Protein AF-A0A3D2JCP3-F1 (afdb_monomer_lite)

pLDDT: mean 92.57, std 13.21, range [33.78, 98.56]

Radius of gyration: 14.77 Å; chains: 1; bounding box: 30×27×43 Å

Secondary structure (DSSP, 8-state):
---HHHHHHHHHHHHHHHHHH--S--EEE----GGGSGGGTT--HHHHHHHHHHHHHHHHHHHHHHHHTTPEEE-SSSS----

Sequence (83 aa):
GVPYDSYTQDLNSLLKQLRAGTKARIVMANIPDLTLLPDFSHSSASQKATMLTAIKKWNSAIASIAARYGVTLVDLFSHESQL

Structure (mmCIF, N/CA/C/O backbone):
data_AF-A0A3D2JCP3-F1
#
_entry.id   AF-A0A3D2JCP3-F1
#
loop_
_atom_site.group_PDB
_atom_site.id
_atom_site.type_symbol
_atom_site.label_atom_id
_atom_site.label_alt_id
_atom_site.label_comp_id
_atom_site.label_asym_id
_atom_site.label_entity_id
_atom_site.label_seq_id
_atom_site.pdbx_PDB_ins_code
_atom_site.Cartn_x
_atom_site.Cartn_y
_atom_site.Cartn_z
_atom_site.occupancy
_atom_site.B_iso_or_equiv
_atom_site.auth_seq_id
_atom_site.auth_comp_id
_atom_site.auth_asym_id
_atom_site.auth_atom_id
_atom_site.pdbx_PDB_model_num
ATOM 1 N N . GLY A 1 1 ? 6.079 13.837 -5.400 1.00 76.31 1 GLY A N 1
ATOM 2 C CA . GLY A 1 1 ? 5.490 12.575 -4.906 1.00 76.31 1 GLY A CA 1
ATOM 3 C C . GLY A 1 1 ? 5.625 12.506 -3.398 1.00 76.31 1 GLY A C 1
ATOM 4 O O . GLY A 1 1 ? 6.420 13.262 -2.854 1.00 76.31 1 GLY A O 1
ATOM 5 N N . VAL A 1 2 ? 4.860 11.635 -2.735 1.00 89.75 2 VAL A N 1
ATOM 6 C CA . VAL A 1 2 ? 4.964 11.405 -1.281 1.00 89.75 2 VAL A CA 1
ATOM 7 C C . VAL A 1 2 ? 6.100 10.406 -1.004 1.00 89.75 2 VAL A C 1
ATOM 9 O O . VAL A 1 2 ? 6.141 9.367 -1.668 1.00 89.75 2 VAL A O 1
ATOM 12 N N . PRO A 1 3 ? 7.028 10.681 -0.068 1.00 96.12 3 PRO A N 1
ATOM 13 C CA . PRO A 1 3 ? 8.062 9.723 0.317 1.00 96.12 3 PRO A CA 1
ATOM 14 C C . PRO A 1 3 ? 7.474 8.440 0.918 1.00 96.12 3 PRO A C 1
ATOM 16 O O . PRO A 1 3 ? 6.480 8.485 1.641 1.00 96.12 3 PRO A O 1
ATOM 19 N N . TYR A 1 4 ? 8.122 7.300 0.659 1.00 96.56 4 TYR A N 1
ATOM 20 C CA . TYR A 1 4 ? 7.685 5.990 1.161 1.00 96.56 4 TYR A CA 1
ATOM 21 C C . TYR A 1 4 ? 7.540 5.970 2.690 1.00 96.56 4 TYR A C 1
ATOM 23 O O . TYR A 1 4 ? 6.495 5.574 3.201 1.00 96.56 4 TYR A O 1
ATOM 31 N N . ASP A 1 5 ? 8.549 6.455 3.420 1.00 97.62 5 ASP A N 1
ATOM 32 C CA . ASP A 1 5 ? 8.530 6.423 4.886 1.00 97.62 5 ASP A CA 1
ATOM 33 C C . ASP A 1 5 ? 7.406 7.300 5.451 1.00 97.62 5 ASP A C 1
ATOM 35 O O . ASP A 1 5 ? 6.640 6.834 6.295 1.00 97.62 5 ASP A O 1
ATOM 39 N N . SER A 1 6 ? 7.224 8.510 4.907 1.00 98.00 6 SER A N 1
ATOM 40 C CA . SER A 1 6 ? 6.119 9.404 5.276 1.00 98.00 6 SER A CA 1
ATOM 41 C C . SER A 1 6 ? 4.761 8.739 5.058 1.00 98.00 6 SER A C 1
ATOM 43 O O . SER A 1 6 ? 3.955 8.685 5.979 1.00 98.00 6 SER A O 1
ATOM 45 N N . TYR A 1 7 ? 4.540 8.130 3.888 1.00 97.75 7 TYR A N 1
ATOM 46 C CA . TYR A 1 7 ? 3.298 7.406 3.615 1.00 97.75 7 TYR A CA 1
ATOM 47 C C . TYR A 1 7 ? 3.046 6.276 4.622 1.00 97.75 7 TYR A C 1
ATOM 49 O O . TYR A 1 7 ? 1.938 6.142 5.140 1.00 97.75 7 TYR A O 1
ATOM 57 N N . THR A 1 8 ? 4.057 5.454 4.921 1.00 97.94 8 THR A N 1
ATOM 58 C CA . THR A 1 8 ? 3.884 4.335 5.863 1.00 97.94 8 THR A CA 1
ATOM 59 C C . THR A 1 8 ? 3.618 4.812 7.291 1.00 97.94 8 THR A C 1
ATOM 61 O O . THR A 1 8 ? 2.805 4.209 7.999 1.00 97.94 8 THR A O 1
ATOM 64 N N . GLN A 1 9 ? 4.245 5.915 7.707 1.00 98.38 9 GLN A N 1
ATOM 65 C CA . GLN A 1 9 ? 4.006 6.548 9.001 1.00 98.38 9 GLN A CA 1
ATOM 66 C C . GLN A 1 9 ? 2.587 7.122 9.094 1.00 98.38 9 GLN A C 1
ATOM 68 O O . GLN A 1 9 ? 1.906 6.914 10.107 1.00 98.38 9 GLN A O 1
ATOM 73 N N . ASP A 1 10 ? 2.127 7.788 8.038 1.00 98.38 10 ASP A N 1
ATOM 74 C CA . ASP A 1 10 ? 0.787 8.363 7.957 1.00 98.38 10 ASP A CA 1
ATOM 75 C C . ASP A 1 10 ? -0.280 7.266 7.959 1.00 98.38 10 ASP A C 1
ATOM 77 O O . ASP A 1 10 ? -1.216 7.324 8.757 1.00 98.38 10 ASP A O 1
ATOM 81 N N . LEU A 1 11 ? -0.103 6.206 7.162 1.00 98.25 11 LEU A N 1
ATOM 82 C CA . LEU A 1 11 ? -1.017 5.060 7.130 1.00 98.25 11 LEU A CA 1
ATOM 83 C C . LEU A 1 11 ? -1.116 4.382 8.503 1.00 98.25 11 LEU A C 1
ATOM 85 O O . LEU A 1 11 ? -2.213 4.097 8.986 1.00 98.25 11 LEU A O 1
ATOM 89 N N . ASN A 1 12 ? 0.018 4.153 9.168 1.00 98.38 12 ASN A N 1
ATOM 90 C CA . ASN A 1 12 ? 0.037 3.578 10.511 1.00 98.38 12 ASN A CA 1
ATOM 91 C C . ASN A 1 12 ? -0.688 4.481 11.527 1.00 98.38 12 ASN A C 1
ATOM 93 O O . ASN A 1 12 ? -1.453 3.990 12.359 1.00 98.38 12 ASN A O 1
ATOM 97 N N . SER A 1 13 ? -0.478 5.796 11.450 1.00 98.56 13 SER A N 1
ATOM 98 C CA . SER A 1 13 ? -1.128 6.769 12.337 1.00 98.56 13 SER A CA 1
ATOM 99 C C . SER A 1 13 ? -2.637 6.836 12.102 1.00 98.56 13 SER A C 1
ATOM 101 O O . SER A 1 13 ? -3.405 6.789 13.065 1.00 98.56 13 SER A O 1
ATOM 103 N N . LEU A 1 14 ? -3.068 6.850 10.838 1.00 98.25 14 LEU A N 1
ATOM 104 C CA . LEU A 1 14 ? -4.472 6.826 10.437 1.00 98.25 14 LEU A CA 1
ATOM 105 C C . LEU A 1 14 ? -5.185 5.583 10.977 1.00 98.25 14 LEU A C 1
ATOM 107 O O . LEU A 1 14 ? -6.215 5.700 11.641 1.00 98.25 14 LEU A O 1
ATOM 111 N N . LEU A 1 15 ? -4.635 4.387 10.748 1.00 98.12 15 LEU A N 1
ATOM 112 C CA . LEU A 1 15 ? -5.279 3.151 11.201 1.00 98.12 15 LEU A CA 1
ATOM 113 C C . LEU A 1 15 ? -5.304 3.027 12.724 1.00 98.12 15 LEU A C 1
ATOM 115 O O . LEU A 1 15 ? -6.297 2.552 13.277 1.00 98.12 15 LEU A O 1
ATOM 119 N N . LYS A 1 16 ? -4.265 3.510 13.417 1.00 98.38 16 LYS A N 1
ATOM 120 C CA . LYS 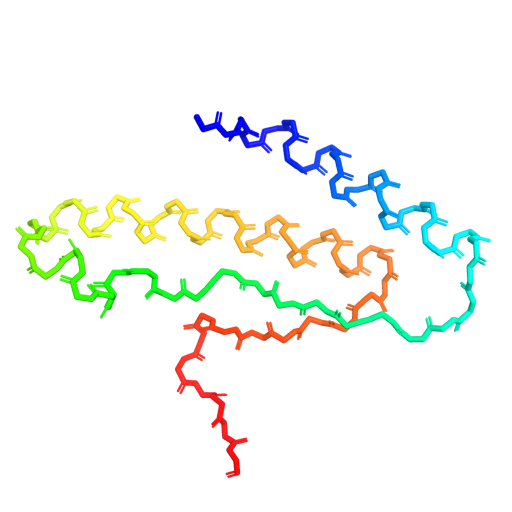A 1 16 ? -4.271 3.610 14.882 1.00 98.38 16 LYS A CA 1
ATOM 121 C C . LYS A 1 16 ? -5.438 4.470 15.371 1.00 98.38 16 LYS A C 1
ATOM 123 O O . LYS A 1 16 ? -6.156 4.054 16.279 1.00 98.38 16 LYS A O 1
ATOM 128 N N . GLN A 1 17 ? -5.633 5.644 14.774 1.00 98.25 17 GLN A N 1
ATOM 129 C CA . GLN A 1 17 ? -6.710 6.564 15.147 1.00 98.25 17 GLN A CA 1
ATOM 130 C C . GLN A 1 17 ? -8.090 5.986 14.825 1.00 98.25 17 GLN A C 1
ATOM 132 O O . GLN A 1 17 ? -8.962 5.989 15.691 1.00 98.25 17 GLN A O 1
ATOM 137 N N . LEU A 1 18 ? -8.281 5.409 13.634 1.00 97.50 18 LEU A N 1
ATOM 138 C CA . LEU A 1 18 ? -9.548 4.779 13.252 1.00 97.50 18 LEU A CA 1
ATOM 139 C C . LEU A 1 18 ? -9.916 3.630 14.197 1.00 97.50 18 LEU A C 1
ATOM 141 O O . LEU A 1 18 ? -11.060 3.537 14.634 1.00 97.50 18 LEU A O 1
ATOM 145 N N . ARG A 1 19 ? -8.952 2.786 14.582 1.00 95.88 19 ARG A N 1
ATOM 146 C CA . ARG A 1 19 ? -9.205 1.694 15.536 1.00 95.88 19 ARG A CA 1
ATOM 147 C C . ARG A 1 19 ? -9.519 2.162 16.948 1.00 95.88 19 ARG A C 1
ATOM 149 O O . ARG A 1 19 ? -10.263 1.479 17.650 1.00 95.88 19 ARG A O 1
ATOM 156 N N . ALA A 1 20 ? -8.977 3.303 17.361 1.00 96.94 20 ALA A N 1
ATOM 157 C CA . ALA A 1 20 ? -9.338 3.921 18.630 1.00 96.94 20 ALA A CA 1
ATOM 158 C C . ALA A 1 20 ? -10.727 4.586 18.572 1.00 96.94 20 ALA A C 1
ATOM 160 O O . ALA A 1 20 ? -11.467 4.531 19.550 1.00 96.94 20 ALA A O 1
ATOM 161 N N . GLY A 1 21 ? -11.083 5.187 17.432 1.00 97.44 21 GLY A N 1
ATOM 162 C CA . GLY A 1 21 ? -12.289 6.002 17.268 1.00 97.44 21 GLY A CA 1
ATOM 163 C C . GLY A 1 21 ? -13.549 5.251 16.834 1.00 97.44 21 GLY A C 1
ATOM 164 O O . GLY A 1 21 ? -14.644 5.786 16.978 1.00 97.44 21 GLY A O 1
ATOM 165 N N . THR A 1 22 ? -13.44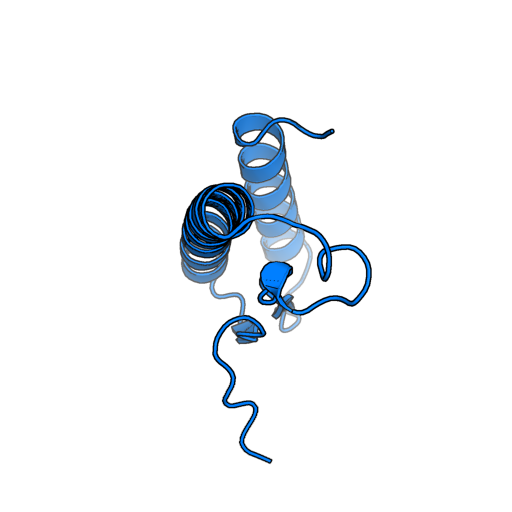4 4.028 16.304 1.00 95.44 22 THR A N 1
ATOM 166 C CA . THR A 1 22 ? -14.620 3.251 15.887 1.00 95.44 22 THR A CA 1
ATOM 167 C C . THR A 1 22 ? -14.436 1.741 16.035 1.00 95.44 22 THR A C 1
ATOM 169 O O . THR A 1 22 ? -13.327 1.205 16.016 1.00 95.44 22 THR A O 1
ATOM 172 N N . LYS A 1 23 ? -15.562 1.033 16.161 1.00 94.38 23 LYS A N 1
ATOM 173 C CA . LYS A 1 23 ? -15.650 -0.434 16.072 1.00 94.38 23 LYS A CA 1
ATOM 174 C C . LYS A 1 23 ? -16.083 -0.920 14.685 1.00 94.38 23 LYS A C 1
ATOM 176 O O . LYS A 1 23 ? -16.233 -2.123 14.488 1.00 94.38 23 LYS A O 1
ATOM 181 N N . ALA A 1 24 ? -16.287 -0.008 13.734 1.00 96.94 24 ALA A N 1
ATOM 182 C CA . ALA A 1 24 ? -16.653 -0.359 12.370 1.00 96.94 24 ALA A CA 1
ATOM 183 C C . ALA A 1 24 ? -15.603 -1.270 11.711 1.00 96.94 24 ALA A C 1
ATOM 185 O O . ALA A 1 24 ? -14.410 -1.251 12.040 1.00 96.94 24 ALA A O 1
ATOM 186 N N . ARG A 1 25 ? -16.063 -2.070 10.746 1.00 96.94 25 ARG A N 1
ATOM 187 C CA . ARG A 1 25 ? -15.173 -2.829 9.867 1.00 96.94 25 ARG A CA 1
ATOM 188 C C . ARG A 1 25 ? -14.487 -1.853 8.919 1.00 96.94 25 ARG A C 1
ATOM 190 O O . ARG A 1 25 ? -15.145 -1.013 8.317 1.00 96.94 25 ARG A O 1
ATOM 197 N N . ILE A 1 26 ? -13.171 -1.979 8.806 1.00 97.31 26 ILE A N 1
ATOM 198 C CA . ILE A 1 26 ? -12.357 -1.184 7.891 1.00 97.31 26 ILE A CA 1
ATOM 199 C C . ILE A 1 26 ? -11.910 -2.129 6.784 1.00 97.31 26 ILE A C 1
ATOM 201 O O . ILE A 1 26 ? -11.393 -3.213 7.073 1.00 97.31 26 ILE A O 1
ATOM 205 N N . VAL A 1 27 ? -12.125 -1.706 5.544 1.00 97.38 27 VAL A N 1
ATOM 206 C CA . VAL A 1 27 ? -11.676 -2.393 4.335 1.00 97.38 27 VAL A CA 1
ATOM 207 C C . VAL A 1 27 ? -10.802 -1.417 3.556 1.00 97.38 27 VAL A C 1
ATOM 209 O O . VAL A 1 27 ? -11.148 -0.242 3.442 1.00 97.38 27 VAL A O 1
ATOM 212 N N . MET A 1 28 ? -9.662 -1.879 3.056 1.00 96.25 28 MET A N 1
ATOM 213 C CA . MET A 1 28 ? -8.746 -1.088 2.232 1.00 96.25 28 MET A CA 1
ATOM 214 C C . MET A 1 28 ? -8.323 -1.885 1.012 1.00 96.25 28 MET A C 1
ATOM 216 O O . MET A 1 28 ? -8.290 -3.108 1.065 1.00 96.25 28 MET A O 1
ATOM 220 N N . ALA A 1 29 ? -7.941 -1.192 -0.052 1.00 96.50 29 ALA A N 1
ATOM 221 C CA . ALA A 1 29 ? -7.316 -1.798 -1.215 1.00 96.50 29 ALA A CA 1
ATOM 222 C C . ALA A 1 29 ? -5.809 -1.510 -1.233 1.00 96.50 29 ALA A C 1
ATOM 224 O O . ALA A 1 29 ? -5.365 -0.477 -0.725 1.00 96.50 29 ALA A O 1
ATOM 225 N N . ASN A 1 30 ? -5.025 -2.418 -1.811 1.00 96.62 30 ASN A N 1
ATOM 226 C CA . ASN A 1 30 ? -3.625 -2.155 -2.139 1.00 96.62 30 ASN A CA 1
ATOM 227 C C . ASN A 1 30 ? -3.495 -1.497 -3.532 1.00 96.62 30 ASN A C 1
ATOM 229 O O . ASN A 1 30 ? -4.485 -1.117 -4.158 1.00 96.62 30 ASN A O 1
ATOM 233 N N . ILE A 1 31 ? -2.262 -1.312 -4.000 1.00 95.75 31 ILE A N 1
ATOM 234 C CA . ILE A 1 31 ? -1.975 -0.708 -5.301 1.00 95.75 31 ILE A CA 1
ATOM 235 C C . ILE A 1 31 ? -2.134 -1.786 -6.388 1.00 95.75 31 ILE A C 1
ATOM 237 O O . ILE A 1 31 ? -1.457 -2.814 -6.295 1.00 95.75 31 ILE A O 1
ATOM 241 N N . PRO A 1 32 ? -2.964 -1.569 -7.426 1.00 95.00 32 PRO A N 1
ATOM 242 C CA . PRO A 1 32 ? -3.059 -2.492 -8.555 1.00 95.00 32 PRO A CA 1
ATOM 243 C C . PRO A 1 32 ? -1.755 -2.527 -9.362 1.00 95.00 32 PRO A C 1
ATOM 245 O O . PRO A 1 32 ? -0.862 -1.697 -9.175 1.00 95.00 32 PRO A O 1
ATOM 248 N N . ASP A 1 33 ? -1.633 -3.465 -10.300 1.00 93.50 33 ASP A N 1
ATOM 249 C CA . ASP A 1 33 ? -0.499 -3.456 -11.225 1.00 93.50 33 ASP A CA 1
ATOM 250 C C . ASP A 1 33 ? -0.594 -2.271 -12.205 1.00 93.50 33 ASP A C 1
ATOM 252 O O . ASP A 1 33 ? -1.216 -2.341 -13.267 1.00 93.50 33 ASP A O 1
ATOM 256 N N . LEU A 1 34 ? 0.053 -1.158 -11.845 1.00 93.06 34 LEU A N 1
ATOM 257 C CA . LEU A 1 34 ? 0.076 0.056 -12.663 1.00 93.06 34 LEU A CA 1
ATOM 258 C C . LEU A 1 34 ? 0.787 -0.156 -14.006 1.00 93.06 34 LEU A C 1
ATOM 260 O O . LEU A 1 34 ? 0.596 0.650 -14.911 1.00 93.06 34 LEU A O 1
ATOM 264 N N . THR A 1 35 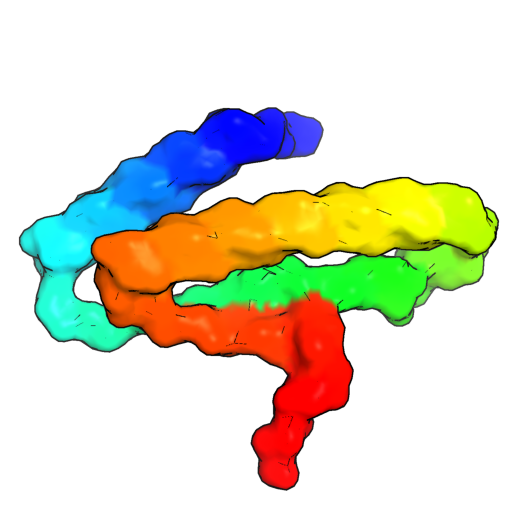? 1.576 -1.226 -14.186 1.00 93.25 35 THR A N 1
ATOM 265 C CA . THR A 1 35 ? 2.276 -1.499 -15.459 1.00 93.25 35 THR A CA 1
ATOM 266 C C . THR A 1 35 ? 1.328 -1.819 -16.615 1.00 93.25 35 THR A C 1
ATOM 268 O O . THR A 1 35 ? 1.745 -1.791 -17.778 1.00 9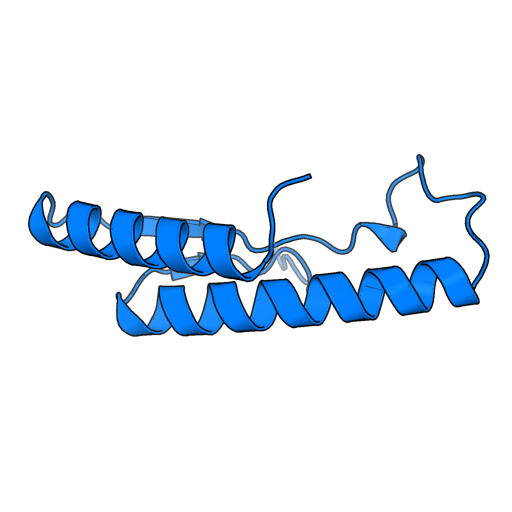3.25 35 THR A O 1
ATOM 271 N N . LEU A 1 36 ? 0.061 -2.083 -16.292 1.00 91.88 36 LEU A N 1
ATOM 272 C CA . LEU A 1 36 ? -1.002 -2.426 -17.226 1.00 91.88 36 LEU A CA 1
ATOM 273 C C . LEU A 1 36 ? -1.850 -1.223 -17.647 1.00 91.88 36 LEU A C 1
ATOM 275 O O . LEU A 1 36 ? -2.671 -1.351 -18.553 1.00 91.88 36 LEU A O 1
ATOM 279 N N . LEU A 1 37 ? -1.674 -0.057 -17.015 1.00 91.88 37 LEU A N 1
ATOM 280 C CA . LEU A 1 37 ? -2.435 1.133 -17.391 1.00 91.88 37 LEU A CA 1
ATOM 281 C C . LEU A 1 37 ? -1.965 1.670 -18.758 1.00 91.88 37 LEU A C 1
ATOM 283 O O . LEU A 1 37 ? -0.762 1.638 -19.043 1.00 91.88 37 LEU A O 1
ATOM 287 N N . PRO A 1 38 ? -2.878 2.220 -19.588 1.00 93.88 38 PRO A N 1
ATOM 288 C CA . PRO A 1 38 ? -2.543 2.751 -20.912 1.00 93.88 38 PRO A CA 1
ATOM 289 C C . PRO A 1 38 ? -1.413 3.785 -20.908 1.00 93.88 38 PRO A C 1
ATOM 291 O O . PRO A 1 38 ? -0.576 3.778 -21.813 1.00 93.88 38 PRO A O 1
ATOM 294 N N . ASP A 1 39 ? -1.328 4.608 -19.861 1.00 93.69 39 ASP A N 1
ATOM 295 C CA . ASP A 1 39 ? -0.296 5.641 -19.707 1.00 93.69 39 ASP A CA 1
ATOM 296 C C . ASP A 1 39 ? 1.134 5.068 -19.661 1.00 93.69 39 ASP A C 1
ATOM 298 O O . ASP A 1 39 ? 2.093 5.758 -20.007 1.00 93.69 39 ASP A O 1
ATOM 302 N N . PHE A 1 40 ? 1.295 3.788 -19.302 1.00 92.44 40 PHE A N 1
ATOM 303 C CA . PHE A 1 40 ? 2.586 3.086 -19.272 1.00 92.44 40 PHE A CA 1
ATOM 304 C C . PHE A 1 40 ? 2.773 2.113 -20.447 1.00 92.44 40 PHE A C 1
ATOM 306 O O . PHE A 1 40 ? 3.711 1.309 -20.458 1.00 92.44 40 PHE A O 1
ATOM 313 N N . SER A 1 41 ? 1.911 2.173 -21.467 1.00 91.25 41 SER A N 1
ATOM 314 C CA . SER A 1 41 ? 1.992 1.310 -22.656 1.00 91.25 41 SER A CA 1
ATOM 315 C C . SER A 1 41 ? 3.326 1.452 -23.398 1.00 91.25 41 SER A C 1
ATOM 317 O O . SER A 1 41 ? 3.895 0.448 -23.823 1.00 91.25 41 SER A O 1
ATOM 319 N N . HIS A 1 42 ? 3.868 2.671 -23.462 1.00 94.12 42 HIS A N 1
ATOM 320 C CA . HIS A 1 42 ? 5.140 2.989 -24.117 1.00 94.12 42 HIS A CA 1
ATOM 321 C C . HIS A 1 42 ? 6.378 2.801 -23.224 1.00 94.12 42 HIS A C 1
ATOM 323 O O . HIS A 1 42 ? 7.499 3.027 -23.678 1.00 94.12 42 HIS A O 1
ATOM 329 N N . SER A 1 43 ? 6.210 2.401 -21.959 1.00 95.06 43 SER A N 1
ATOM 330 C CA . SER A 1 43 ? 7.344 2.153 -21.066 1.00 95.06 43 SER A CA 1
ATOM 331 C C . SER A 1 43 ? 8.132 0.915 -21.494 1.00 95.06 43 SER A C 1
ATOM 333 O O . SER A 1 43 ? 7.558 -0.126 -21.825 1.00 95.06 43 SER A O 1
ATOM 335 N N . SER A 1 44 ? 9.459 1.001 -21.424 1.00 96.62 44 SER A N 1
ATOM 336 C CA . SER A 1 44 ? 10.340 -0.135 -21.685 1.00 96.62 44 SER A CA 1
ATOM 337 C C . SER A 1 44 ? 10.137 -1.252 -20.654 1.00 96.62 44 SER A C 1
ATOM 339 O O . SER A 1 44 ? 9.660 -1.029 -19.537 1.00 96.62 44 SER A O 1
ATOM 341 N N . ALA A 1 45 ? 10.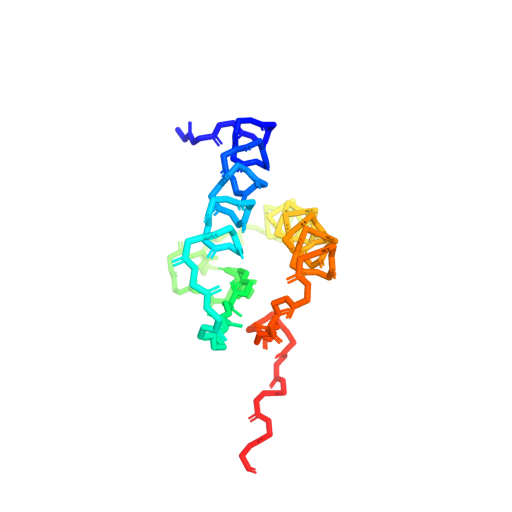576 -2.468 -20.989 1.00 94.25 45 ALA A N 1
ATOM 342 C CA . ALA A 1 45 ? 10.535 -3.595 -20.057 1.00 94.25 45 ALA A CA 1
ATOM 343 C C . ALA A 1 45 ? 11.290 -3.306 -18.741 1.00 94.25 45 ALA A C 1
ATOM 345 O O . ALA A 1 45 ? 10.816 -3.671 -17.667 1.00 94.25 45 ALA A O 1
ATOM 346 N N . SER A 1 46 ? 12.425 -2.598 -18.797 1.00 96.56 46 SER A N 1
ATOM 347 C CA . SER A 1 46 ? 13.201 -2.231 -17.603 1.00 96.56 46 SER A CA 1
ATOM 348 C C . SER A 1 46 ? 12.499 -1.184 -16.731 1.00 96.56 46 SER A C 1
ATOM 350 O O . SER A 1 46 ? 12.544 -1.272 -15.500 1.00 96.56 46 SER A O 1
ATOM 352 N N . GLN A 1 47 ? 11.792 -0.230 -17.347 1.00 95.88 47 GLN A N 1
ATOM 353 C CA . GLN A 1 47 ? 10.956 0.738 -16.633 1.00 95.88 47 GLN A CA 1
ATOM 354 C C . GLN A 1 47 ? 9.786 0.035 -15.939 1.00 95.88 47 GLN A C 1
ATOM 356 O O . GLN A 1 47 ? 9.569 0.244 -14.744 1.00 95.88 47 GLN A O 1
ATOM 361 N N . LYS A 1 48 ? 9.093 -0.870 -16.644 1.00 94.62 48 LYS A N 1
ATOM 362 C CA . LYS A 1 48 ? 8.005 -1.675 -16.067 1.00 94.62 48 LYS A CA 1
ATOM 363 C C . LYS A 1 48 ? 8.492 -2.558 -14.917 1.00 94.62 48 LYS A C 1
ATOM 365 O O . LYS A 1 48 ? 7.843 -2.595 -13.879 1.00 94.62 48 LYS A O 1
ATOM 370 N N . ALA A 1 49 ? 9.660 -3.190 -15.037 1.00 95.56 49 ALA A N 1
ATOM 371 C CA . ALA A 1 49 ? 10.245 -3.997 -13.961 1.00 95.56 49 ALA A CA 1
ATOM 372 C C . ALA A 1 49 ? 10.599 -3.165 -12.711 1.00 95.56 49 ALA A C 1
ATOM 374 O O . ALA A 1 49 ? 10.342 -3.589 -11.579 1.00 95.56 49 ALA A O 1
ATOM 375 N N . THR A 1 50 ? 11.143 -1.959 -12.906 1.00 96.38 50 THR A N 1
ATOM 376 C CA . THR A 1 50 ? 11.421 -1.017 -11.808 1.00 96.38 50 THR A CA 1
ATOM 377 C C . THR A 1 50 ? 10.129 -0.599 -11.109 1.00 96.38 50 THR A C 1
ATOM 379 O O . THR A 1 50 ? 10.042 -0.639 -9.880 1.00 96.38 50 THR A O 1
ATOM 382 N N . MET A 1 51 ? 9.096 -0.264 -11.885 1.00 95.44 51 MET A N 1
ATOM 383 C CA . MET A 1 51 ? 7.789 0.113 -11.352 1.00 95.44 51 MET A CA 1
ATOM 384 C C . MET A 1 51 ? 7.123 -1.042 -10.598 1.00 95.44 51 MET A C 1
ATOM 386 O O . MET A 1 51 ? 6.655 -0.847 -9.480 1.00 95.44 51 MET A O 1
ATOM 390 N N . LEU A 1 52 ? 7.160 -2.256 -11.147 1.00 95.62 52 LEU A N 1
ATOM 391 C CA . LEU A 1 52 ? 6.639 -3.460 -10.500 1.00 95.62 52 LEU A CA 1
ATOM 392 C C . LEU A 1 52 ? 7.314 -3.723 -9.148 1.00 95.62 52 LEU A C 1
ATOM 394 O O . LEU A 1 52 ? 6.652 -4.061 -8.167 1.00 95.62 52 LEU A O 1
ATOM 398 N N . THR A 1 53 ? 8.633 -3.536 -9.078 1.00 96.56 53 THR A N 1
ATOM 399 C CA . THR A 1 53 ? 9.396 -3.671 -7.829 1.00 96.56 53 THR A CA 1
ATOM 400 C C . THR A 1 53 ? 8.948 -2.640 -6.793 1.00 96.56 53 THR A C 1
ATOM 402 O O . THR A 1 53 ? 8.756 -2.982 -5.624 1.00 96.56 53 THR A O 1
ATOM 405 N N . ALA A 1 54 ? 8.719 -1.392 -7.216 1.00 96.12 54 ALA A N 1
ATOM 406 C CA . ALA A 1 54 ? 8.180 -0.358 -6.342 1.00 96.12 54 ALA A CA 1
ATOM 407 C C . ALA A 1 54 ? 6.766 -0.717 -5.856 1.00 96.12 54 ALA A C 1
ATOM 409 O O . ALA A 1 54 ? 6.538 -0.734 -4.651 1.00 96.12 54 ALA A O 1
ATOM 410 N N . ILE A 1 55 ? 5.846 -1.096 -6.747 1.00 96.06 55 ILE A N 1
ATOM 411 C CA . ILE A 1 55 ? 4.473 -1.492 -6.383 1.00 96.06 55 ILE A CA 1
ATOM 412 C C . ILE A 1 55 ? 4.489 -2.615 -5.339 1.00 96.06 55 ILE A C 1
ATOM 414 O O . ILE A 1 55 ? 3.849 -2.497 -4.295 1.00 96.06 55 ILE A O 1
ATOM 418 N N . LYS A 1 56 ? 5.298 -3.661 -5.552 1.00 96.44 56 LYS A N 1
ATOM 419 C CA . LYS A 1 56 ? 5.448 -4.774 -4.599 1.00 96.44 56 LYS A CA 1
ATOM 420 C C . LYS A 1 56 ? 5.964 -4.319 -3.233 1.00 96.44 56 LYS A C 1
ATOM 422 O O . LYS A 1 56 ? 5.439 -4.760 -2.210 1.00 96.44 56 LYS A O 1
ATOM 427 N N . LYS A 1 57 ? 6.955 -3.418 -3.195 1.00 97.44 57 LYS A N 1
ATOM 428 C CA . LYS A 1 57 ? 7.469 -2.843 -1.939 1.00 97.44 57 LYS A CA 1
ATOM 429 C C . LYS A 1 57 ? 6.358 -2.131 -1.162 1.00 97.44 57 LYS A C 1
ATOM 431 O O . LYS A 1 57 ? 6.210 -2.355 0.036 1.00 97.44 57 LYS A O 1
ATOM 436 N N . TRP A 1 58 ? 5.568 -1.302 -1.838 1.00 97.81 58 TRP A N 1
ATOM 437 C CA . TRP A 1 58 ? 4.474 -0.557 -1.212 1.00 97.81 58 TRP A CA 1
ATOM 438 C C . TRP A 1 58 ? 3.335 -1.476 -0.753 1.00 97.81 58 TRP A C 1
ATOM 440 O O . TRP A 1 58 ? 2.897 -1.370 0.392 1.00 97.81 58 TRP A O 1
ATOM 450 N N . ASN A 1 59 ? 2.918 -2.436 -1.583 1.00 97.31 59 ASN A N 1
ATOM 451 C CA . ASN A 1 59 ? 1.873 -3.403 -1.234 1.00 97.31 59 ASN A CA 1
ATOM 452 C C . ASN A 1 59 ? 2.242 -4.257 -0.015 1.00 97.31 59 ASN A C 1
ATOM 454 O O . ASN A 1 59 ? 1.383 -4.515 0.826 1.00 97.31 59 ASN A O 1
ATOM 458 N N . SER A 1 60 ? 3.517 -4.629 0.136 1.00 97.69 60 SER A N 1
ATOM 459 C CA . SER A 1 60 ? 4.001 -5.355 1.318 1.00 97.69 60 SER A CA 1
ATOM 460 C C . SER A 1 60 ? 3.854 -4.540 2.612 1.00 97.69 60 SER A C 1
ATOM 462 O O . SER A 1 60 ? 3.394 -5.058 3.636 1.00 97.69 60 SER A O 1
ATOM 464 N N . ALA A 1 61 ? 4.169 -3.241 2.572 1.00 98.06 61 ALA A N 1
ATOM 465 C CA . ALA A 1 61 ? 3.985 -2.355 3.721 1.00 98.06 61 ALA A CA 1
ATOM 466 C C . ALA A 1 61 ? 2.506 -2.136 4.054 1.00 98.06 61 ALA A C 1
ATOM 468 O O . ALA A 1 61 ? 2.128 -2.226 5.223 1.00 98.06 61 ALA A O 1
ATOM 469 N N . ILE A 1 62 ? 1.665 -1.915 3.038 1.00 98.19 62 ILE A N 1
ATOM 470 C CA . ILE A 1 62 ? 0.209 -1.789 3.201 1.00 98.19 62 ILE A CA 1
ATOM 471 C C . ILE A 1 62 ? -0.355 -3.045 3.869 1.00 98.19 62 ILE A C 1
ATOM 473 O O . ILE A 1 62 ? -1.070 -2.929 4.863 1.00 98.19 62 ILE A O 1
ATOM 477 N N . ALA A 1 63 ? 0.010 -4.236 3.386 1.00 98.00 63 ALA A N 1
ATOM 478 C CA . ALA A 1 63 ? -0.448 -5.502 3.952 1.00 98.00 63 ALA A CA 1
ATOM 479 C C . ALA A 1 63 ? 0.012 -5.692 5.403 1.00 98.00 63 ALA A C 1
ATOM 481 O O . ALA A 1 63 ? -0.794 -6.034 6.269 1.00 98.00 63 ALA A O 1
ATOM 482 N N . SER A 1 64 ? 1.279 -5.393 5.694 1.00 98.25 64 SER A N 1
ATOM 483 C CA . SER A 1 64 ? 1.835 -5.495 7.048 1.00 98.25 64 SER A CA 1
ATOM 484 C C . SER A 1 64 ? 1.133 -4.554 8.035 1.00 98.25 64 SER A C 1
ATOM 486 O O . SER A 1 64 ? 0.812 -4.941 9.162 1.00 98.25 64 SER A O 1
ATOM 488 N N . ILE A 1 65 ? 0.864 -3.314 7.618 1.00 98.50 65 ILE A N 1
ATOM 489 C CA . ILE A 1 65 ? 0.177 -2.314 8.442 1.00 98.50 65 ILE A CA 1
ATOM 490 C C . ILE A 1 65 ? -1.308 -2.674 8.601 1.00 98.50 65 ILE A C 1
ATOM 492 O O . ILE A 1 65 ? -1.825 -2.630 9.717 1.00 98.50 65 ILE A O 1
ATOM 496 N N . ALA A 1 66 ? -1.989 -3.099 7.535 1.00 98.00 66 ALA A N 1
ATOM 497 C CA . ALA A 1 66 ? -3.380 -3.549 7.597 1.00 98.00 66 ALA A CA 1
ATOM 498 C C . ALA A 1 66 ? -3.551 -4.725 8.573 1.00 98.00 66 ALA A C 1
ATOM 500 O O . ALA A 1 66 ? -4.425 -4.673 9.443 1.00 98.00 66 ALA A O 1
ATOM 501 N N . ALA A 1 67 ? -2.668 -5.728 8.498 1.00 97.88 67 ALA A N 1
ATOM 502 C CA . ALA A 1 67 ? -2.675 -6.891 9.382 1.00 97.88 67 ALA A CA 1
ATOM 503 C C . ALA A 1 67 ? -2.502 -6.502 10.859 1.00 97.88 67 ALA A C 1
ATOM 505 O O . ALA A 1 67 ? -3.263 -6.966 11.707 1.00 97.88 67 ALA A O 1
ATOM 506 N N . ARG A 1 68 ? -1.575 -5.582 11.169 1.00 97.94 68 ARG A N 1
ATOM 507 C CA . ARG A 1 68 ? -1.353 -5.065 12.536 1.00 97.94 68 ARG A CA 1
ATOM 508 C C . ARG A 1 68 ? -2.627 -4.505 13.172 1.00 97.94 68 ARG A C 1
ATOM 510 O O . ARG A 1 68 ? -2.819 -4.636 14.377 1.00 97.94 68 ARG A O 1
ATOM 517 N N . TYR A 1 69 ? -3.482 -3.874 12.372 1.00 97.75 69 TYR A N 1
ATOM 518 C CA . TYR A 1 69 ? -4.729 -3.266 12.829 1.00 97.75 69 TYR A CA 1
ATOM 519 C C . TYR A 1 69 ? -5.965 -4.103 12.471 1.00 97.75 69 TYR A C 1
ATOM 521 O O . TYR A 1 69 ? -7.079 -3.600 12.594 1.00 97.75 69 TYR A O 1
ATOM 529 N N . GLY A 1 70 ? -5.820 -5.350 12.012 1.00 96.50 70 GLY A N 1
ATOM 530 C CA . GLY A 1 70 ? -6.936 -6.232 11.639 1.00 96.50 70 GLY A CA 1
ATOM 531 C C . GLY A 1 70 ? -7.845 -5.681 10.532 1.00 96.50 70 GLY A C 1
ATOM 532 O O . GLY A 1 70 ? -9.050 -5.933 10.543 1.00 96.50 70 GLY A O 1
ATOM 533 N N . VAL A 1 71 ? -7.320 -4.819 9.658 1.00 97.75 71 VAL A N 1
ATOM 534 C CA . VAL A 1 71 ? -8.051 -4.248 8.516 1.00 97.75 71 VAL A CA 1
ATOM 535 C C . VAL A 1 71 ? -8.133 -5.285 7.402 1.00 97.75 71 VAL A C 1
ATOM 537 O O . VAL A 1 71 ? -7.129 -5.914 7.074 1.00 97.75 71 VAL A O 1
ATOM 540 N N . THR A 1 72 ? -9.314 -5.456 6.807 1.00 97.44 72 THR A N 1
ATOM 541 C CA . THR A 1 72 ? -9.483 -6.343 5.651 1.00 97.44 72 THR A CA 1
ATOM 542 C C . THR A 1 72 ? -8.840 -5.696 4.429 1.00 97.44 72 THR A C 1
ATOM 544 O O . THR A 1 72 ? -9.224 -4.592 4.043 1.00 97.44 72 THR A O 1
ATOM 547 N N . LEU A 1 73 ? -7.864 -6.376 3.828 1.00 97.06 73 LEU A N 1
ATOM 548 C CA . LEU A 1 73 ? -7.207 -5.917 2.610 1.00 97.06 73 LEU A CA 1
ATOM 549 C C . LEU A 1 73 ? -7.831 -6.595 1.387 1.00 97.06 73 LEU A C 1
ATOM 551 O O . LEU A 1 73 ? -7.875 -7.819 1.315 1.00 97.06 73 LEU A O 1
ATOM 555 N N . VAL A 1 74 ? -8.279 -5.789 0.432 1.00 96.19 74 VAL A N 1
ATOM 556 C CA . VAL A 1 74 ? -8.641 -6.204 -0.922 1.00 96.19 74 VAL A CA 1
ATOM 557 C C . VAL A 1 74 ? -7.386 -6.113 -1.779 1.00 96.19 74 VAL A C 1
ATOM 559 O O . VAL A 1 74 ? -6.785 -5.043 -1.911 1.00 96.19 74 VAL A O 1
ATOM 562 N N . ASP A 1 75 ? -6.970 -7.247 -2.330 1.00 93.25 75 ASP A N 1
ATOM 563 C CA . ASP A 1 75 ? -5.821 -7.314 -3.221 1.00 93.25 75 ASP A CA 1
ATOM 564 C C . ASP A 1 75 ? -6.251 -6.988 -4.657 1.00 93.25 75 ASP A C 1
ATOM 566 O O . ASP A 1 75 ? -6.934 -7.775 -5.303 1.00 93.25 75 ASP A O 1
ATOM 570 N N . LEU A 1 76 ? -5.867 -5.807 -5.140 1.00 93.19 76 LEU A N 1
ATOM 571 C CA . LEU A 1 76 ? -6.065 -5.361 -6.521 1.00 93.19 76 LEU A CA 1
ATOM 572 C C . LEU A 1 76 ? -4.862 -5.675 -7.417 1.00 93.19 76 LEU A C 1
ATOM 574 O O . LEU A 1 76 ? -4.900 -5.425 -8.622 1.00 93.19 76 LEU A O 1
ATOM 578 N N . PHE A 1 77 ? -3.760 -6.142 -6.832 1.00 91.44 77 PHE A N 1
ATOM 579 C CA . PHE A 1 77 ? -2.535 -6.447 -7.555 1.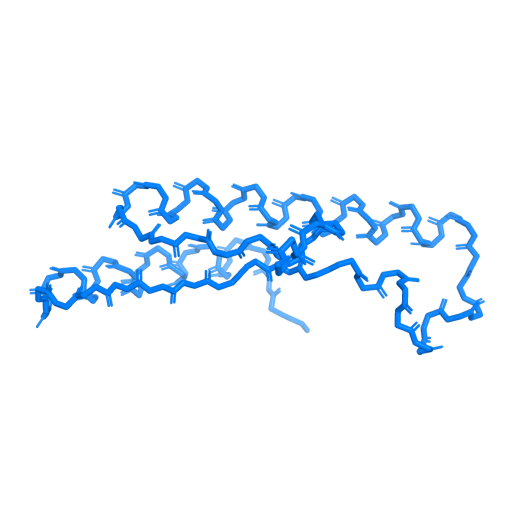00 91.44 77 PHE A CA 1
ATOM 580 C C . PHE A 1 77 ? -2.606 -7.833 -8.196 1.00 91.44 77 PHE A C 1
ATOM 582 O O . PHE A 1 77 ? -2.257 -8.001 -9.365 1.00 91.44 77 PHE A O 1
ATOM 589 N N . SER A 1 78 ? -3.088 -8.821 -7.444 1.00 81.12 78 SER A N 1
ATOM 590 C CA . SER A 1 78 ? -3.350 -10.160 -7.967 1.00 81.12 78 SER A CA 1
ATOM 591 C C . SER A 1 78 ? -4.534 -10.100 -8.936 1.00 81.12 78 SER A C 1
ATOM 593 O O . SER A 1 78 ? -5.618 -9.664 -8.569 1.00 81.12 78 SER A O 1
ATOM 595 N N . HIS A 1 79 ? -4.345 -10.540 -10.183 1.00 59.59 79 HIS A N 1
ATOM 596 C CA . HIS A 1 79 ? -5.359 -10.531 -11.255 1.00 59.59 79 HIS A CA 1
ATOM 597 C C . HIS A 1 79 ? -6.619 -11.382 -10.996 1.00 59.59 79 HIS A C 1
ATOM 599 O O . HIS A 1 79 ? -7.455 -11.529 -11.882 1.00 59.59 79 HIS A O 1
ATOM 605 N N . GLU A 1 80 ? -6.797 -11.914 -9.792 1.00 47.12 80 GLU A N 1
ATOM 606 C CA . GLU A 1 80 ? -7.939 -12.734 -9.413 1.00 47.12 80 GLU A CA 1
ATOM 607 C C . GLU A 1 80 ? -8.863 -11.969 -8.467 1.00 47.12 80 GLU A C 1
ATOM 609 O O . GLU A 1 80 ? -9.012 -12.291 -7.292 1.00 47.12 80 GLU A O 1
ATOM 614 N N . SER A 1 81 ? -9.562 -10.970 -9.004 1.00 39.56 81 SER A N 1
ATOM 615 C CA . SER A 1 81 ? -10.924 -10.734 -8.524 1.00 39.56 81 SER A CA 1
ATOM 616 C C . SER A 1 81 ? -11.799 -11.832 -9.127 1.00 39.56 81 SER A C 1
ATOM 618 O O . SER A 1 81 ? -12.429 -11.628 -10.161 1.00 39.56 81 SER A O 1
ATOM 620 N N . GLN A 1 82 ? -11.757 -13.033 -8.540 1.00 33.78 82 GLN A N 1
ATOM 621 C CA . GLN A 1 82 ? -12.771 -14.051 -8.804 1.00 33.78 82 GLN A CA 1
ATOM 622 C C . GLN A 1 82 ? -14.113 -13.486 -8.323 1.00 33.78 82 GLN A C 1
ATOM 624 O O . GLN A 1 82 ? -14.330 -13.316 -7.121 1.00 33.78 82 GLN A O 1
ATOM 629 N N . LEU A 1 83 ? -14.956 -13.122 -9.289 1.00 34.72 83 LEU A N 1
ATOM 630 C CA . LEU A 1 83 ? -16.403 -13.025 -9.123 1.00 34.72 83 LEU A CA 1
ATOM 631 C C . LEU A 1 83 ? -17.006 -14.430 -9.175 1.00 34.72 83 LEU A C 1
ATOM 633 O O . LEU A 1 83 ? -16.515 -15.237 -9.998 1.00 34.72 83 LEU A O 1
#

Foldseek 3Di:
DDDLVRVLVVLLVVLVVDLVVDPDAAEEEADAQPCPDPVNPPPDPVRSVVVVVVSVVRRVSVVVSCVVSVHHYDYNHPPDPPD